Protein AF-M5G9A2-F1 (afdb_monomer_lite)

Secondary structure (DSSP, 8-state):
------PPP------TT-----B-SSTT--PBPSSTT-SS-TTSGGGGGB-SSTT--SB-

Radius of gyration: 19.21 Å; chains: 1; bounding box: 47×29×48 Å

Structure (mmCIF, N/CA/C/O backbone):
data_AF-M5G9A2-F1
#
_entry.id   AF-M5G9A2-F1
#
loop_
_atom_site.group_PDB
_atom_site.id
_atom_site.type_symbol
_atom_site.label_atom_id
_atom_site.label_alt_id
_atom_site.label_comp_id
_atom_site.label_asym_id
_atom_site.label_entity_id
_atom_site.label_seq_id
_atom_site.pdbx_PDB_ins_code
_atom_site.Cartn_x
_atom_site.Cartn_y
_atom_site.Cartn_z
_atom_site.occupancy
_atom_site.B_iso_or_equiv
_atom_site.auth_seq_id
_atom_site.auth_comp_id
_atom_site.auth_asym_id
_atom_site.auth_atom_id
_atom_site.pdbx_PDB_model_num
ATOM 1 N N . HIS A 1 1 ? 35.886 -11.882 -36.673 1.00 44.84 1 HIS A N 1
ATOM 2 C CA . HIS A 1 1 ? 34.975 -10.733 -36.525 1.00 44.84 1 HIS A CA 1
ATOM 3 C C . HIS A 1 1 ? 34.004 -11.052 -35.401 1.00 44.84 1 HIS A C 1
ATOM 5 O O . HIS A 1 1 ? 33.019 -11.735 -35.631 1.00 44.84 1 HIS A O 1
ATOM 11 N N . THR A 1 2 ? 34.365 -10.700 -34.170 1.00 51.16 2 THR A N 1
ATOM 12 C CA . THR A 1 2 ? 33.519 -10.891 -32.986 1.00 51.16 2 THR A CA 1
ATOM 13 C C . THR A 1 2 ? 32.591 -9.689 -32.868 1.00 51.16 2 THR A C 1
ATOM 15 O O . THR A 1 2 ? 33.066 -8.562 -32.744 1.00 51.16 2 THR A O 1
ATOM 18 N N . ASP A 1 3 ? 31.293 -9.944 -32.988 1.00 61.38 3 ASP A N 1
ATOM 19 C CA . ASP A 1 3 ? 30.218 -8.967 -32.842 1.00 61.38 3 ASP A CA 1
ATOM 20 C C . ASP A 1 3 ? 30.168 -8.475 -31.387 1.00 61.38 3 ASP A C 1
ATOM 22 O O . ASP A 1 3 ? 29.877 -9.233 -30.462 1.00 61.38 3 ASP A O 1
ATOM 26 N N . SER A 1 4 ? 30.542 -7.213 -31.174 1.00 69.62 4 SER A N 1
ATOM 27 C CA . SER A 1 4 ? 30.389 -6.534 -29.889 1.00 69.62 4 SER A CA 1
ATOM 28 C C . SER A 1 4 ? 28.932 -6.106 -29.732 1.00 69.62 4 SER A C 1
ATOM 30 O O . SER A 1 4 ? 28.571 -4.988 -30.100 1.00 69.62 4 SER A O 1
ATOM 32 N N . LEU A 1 5 ? 28.096 -6.975 -29.164 1.00 72.44 5 LEU A N 1
ATOM 33 C CA . LEU A 1 5 ? 26.747 -6.605 -28.745 1.00 72.44 5 LEU A CA 1
ATOM 34 C C . LEU A 1 5 ? 26.840 -5.662 -27.533 1.00 72.44 5 LEU A C 1
ATOM 36 O O . LEU A 1 5 ? 27.078 -6.087 -26.402 1.00 72.44 5 LEU A O 1
ATOM 40 N N . SER A 1 6 ? 26.697 -4.360 -27.777 1.00 73.19 6 SER A N 1
ATOM 41 C CA . SER A 1 6 ? 26.672 -3.344 -26.724 1.00 73.19 6 SER A CA 1
ATOM 42 C C . SER A 1 6 ? 25.330 -3.399 -25.991 1.00 73.19 6 SER A C 1
ATOM 44 O O . SER A 1 6 ? 24.304 -2.985 -26.525 1.00 73.19 6 SER A O 1
ATOM 46 N N . ALA A 1 7 ? 25.326 -3.938 -24.772 1.00 73.50 7 ALA A N 1
ATOM 47 C CA . ALA A 1 7 ? 24.162 -3.903 -23.894 1.00 73.50 7 ALA A CA 1
ATOM 48 C C . ALA A 1 7 ? 24.183 -2.614 -23.062 1.00 73.50 7 ALA A C 1
ATOM 50 O O . ALA A 1 7 ? 25.099 -2.385 -22.270 1.00 73.50 7 ALA A O 1
ATOM 51 N N . THR A 1 8 ? 23.171 -1.766 -23.235 1.00 75.94 8 THR A N 1
ATOM 52 C CA . THR A 1 8 ? 22.991 -0.563 -22.416 1.00 75.94 8 THR A CA 1
ATOM 53 C C . THR A 1 8 ? 22.247 -0.933 -21.136 1.00 75.94 8 THR A C 1
ATOM 55 O O . THR A 1 8 ? 21.107 -1.389 -21.180 1.00 75.94 8 THR A O 1
ATOM 58 N N . ILE A 1 9 ? 22.890 -0.745 -19.985 1.00 76.25 9 ILE A N 1
ATOM 59 C CA . ILE A 1 9 ? 22.285 -0.999 -18.675 1.00 76.25 9 ILE A CA 1
ATOM 60 C C . ILE A 1 9 ? 21.767 0.335 -18.138 1.00 76.25 9 ILE A C 1
ATOM 62 O O . ILE A 1 9 ? 22.538 1.275 -17.955 1.00 76.25 9 ILE A O 1
ATOM 66 N N . HIS A 1 10 ? 20.461 0.422 -17.896 1.00 75.50 10 HIS A N 1
ATOM 67 C CA . HIS A 1 10 ? 19.837 1.588 -17.276 1.00 75.50 10 HIS A CA 1
ATOM 68 C C . HIS A 1 10 ? 19.638 1.292 -15.789 1.00 75.50 10 HIS A C 1
ATOM 70 O O . HIS A 1 10 ? 18.844 0.425 -15.429 1.00 75.50 10 HIS A O 1
ATOM 76 N N . ALA A 1 11 ? 20.374 1.993 -14.928 1.00 72.81 11 ALA A N 1
ATOM 77 C CA . ALA A 1 11 ? 20.192 1.928 -13.484 1.00 72.81 11 ALA A CA 1
ATOM 78 C C . ALA A 1 11 ? 19.310 3.096 -13.027 1.00 72.81 11 ALA A C 1
ATOM 80 O O . ALA A 1 11 ? 19.606 4.255 -13.317 1.00 72.81 11 ALA A O 1
ATOM 81 N N . THR A 1 12 ? 18.236 2.796 -12.300 1.00 74.19 12 THR A N 1
ATOM 82 C CA . THR A 1 12 ? 17.384 3.802 -11.657 1.00 74.19 12 THR A CA 1
ATOM 83 C C . THR A 1 12 ? 17.667 3.797 -10.160 1.00 74.19 12 THR A C 1
ATOM 85 O O . THR A 1 12 ? 17.544 2.763 -9.510 1.00 74.19 12 THR A O 1
ATOM 88 N N . ILE A 1 13 ? 18.049 4.952 -9.612 1.00 68.88 13 ILE A N 1
ATOM 89 C CA . ILE A 1 13 ? 18.138 5.171 -8.166 1.00 68.88 13 ILE A CA 1
ATOM 90 C C . ILE A 1 13 ? 16.773 5.693 -7.718 1.00 68.88 13 ILE A C 1
ATOM 92 O O . ILE A 1 13 ? 16.399 6.810 -8.067 1.00 68.88 13 ILE A O 1
ATOM 96 N N . THR A 1 14 ? 16.020 4.890 -6.974 1.00 68.88 14 THR A N 1
ATOM 97 C CA . THR A 1 14 ? 14.856 5.381 -6.228 1.00 68.88 14 THR A CA 1
ATOM 98 C C . THR A 1 14 ? 15.357 5.911 -4.892 1.00 68.88 14 THR A C 1
ATOM 100 O O . THR A 1 14 ? 16.055 5.190 -4.173 1.00 68.88 14 THR A O 1
ATOM 103 N N . ASP A 1 15 ? 15.021 7.146 -4.533 1.00 59.16 15 ASP A N 1
ATOM 104 C CA . ASP A 1 15 ? 15.155 7.579 -3.153 1.00 59.16 15 ASP A CA 1
ATOM 105 C C . ASP A 1 15 ? 14.265 6.663 -2.308 1.00 59.16 15 ASP A C 1
ATOM 107 O O . ASP A 1 15 ? 13.057 6.564 -2.509 1.00 59.16 15 ASP A O 1
ATOM 111 N N . GLY A 1 16 ? 14.842 5.953 -1.341 1.00 52.50 16 GLY A N 1
ATOM 112 C CA . GLY A 1 16 ? 14.072 5.134 -0.395 1.00 52.50 16 GLY A CA 1
ATOM 113 C C . GLY A 1 16 ? 13.053 5.938 0.433 1.00 52.50 16 GLY A C 1
ATOM 114 O O . GLY A 1 16 ? 12.448 5.390 1.339 1.00 52.50 16 GLY A O 1
ATOM 115 N N . VAL A 1 17 ? 12.863 7.228 0.136 1.00 53.19 17 VAL A N 1
ATOM 116 C CA . VAL A 1 17 ? 11.809 8.133 0.607 1.00 53.19 17 VAL A CA 1
ATOM 117 C C . VAL A 1 17 ? 10.466 7.883 -0.097 1.00 53.19 17 VAL A C 1
ATOM 119 O O . VAL A 1 17 ? 9.456 8.473 0.263 1.00 53.19 17 VAL A O 1
ATOM 122 N N . ALA A 1 18 ? 10.380 6.884 -0.973 1.00 49.62 18 ALA A N 1
ATOM 123 C CA . ALA A 1 18 ? 9.142 6.138 -1.164 1.00 49.62 18 ALA A CA 1
ATOM 124 C C . ALA A 1 18 ? 8.983 4.998 -0.132 1.00 49.62 18 ALA A C 1
ATOM 126 O O . ALA A 1 18 ? 8.473 3.931 -0.471 1.00 49.62 18 ALA A O 1
ATOM 127 N N . ILE A 1 19 ? 9.305 5.214 1.155 1.00 57.09 19 ILE A N 1
ATOM 128 C CA . ILE A 1 19 ? 8.482 4.598 2.214 1.00 57.09 19 ILE A CA 1
ATOM 129 C C . ILE A 1 19 ? 7.144 5.334 2.151 1.00 57.09 19 ILE A C 1
ATOM 131 O O . ILE A 1 19 ? 6.857 6.222 2.952 1.00 57.09 19 ILE A O 1
ATOM 135 N N . GLY A 1 20 ? 6.387 5.055 1.085 1.00 58.47 20 GLY A N 1
ATOM 136 C CA . GLY A 1 20 ? 5.086 5.643 0.844 1.00 58.47 20 GLY A CA 1
ATOM 137 C C . GLY A 1 20 ? 4.268 5.481 2.109 1.00 58.47 20 GLY A C 1
ATOM 138 O O . GLY A 1 20 ? 4.350 4.442 2.767 1.00 58.47 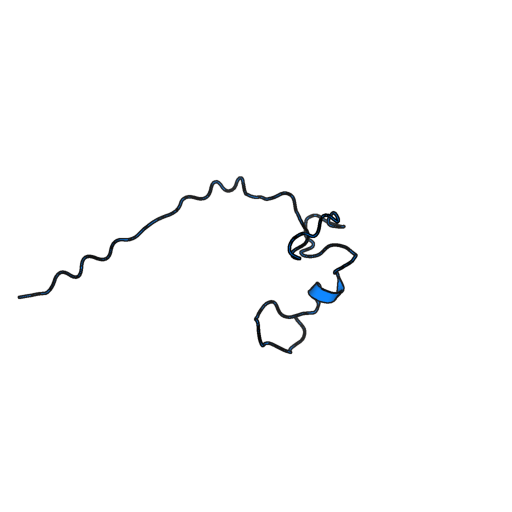20 GLY A O 1
ATOM 139 N N . HIS A 1 21 ? 3.532 6.532 2.469 1.00 67.94 21 HIS A N 1
ATOM 140 C CA . HIS A 1 21 ? 2.539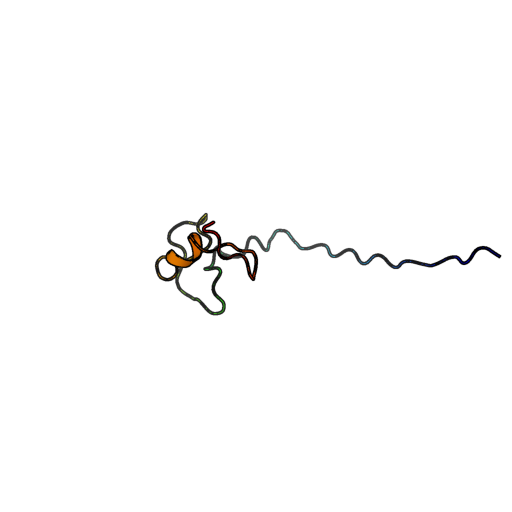 6.462 3.529 1.00 67.94 21 HIS A CA 1
ATOM 141 C C . HIS A 1 21 ? 1.836 5.102 3.425 1.00 67.94 21 HIS A C 1
ATOM 143 O O . HIS A 1 21 ? 1.343 4.799 2.336 1.00 67.94 21 HIS A O 1
ATOM 149 N N . PRO A 1 22 ? 1.887 4.246 4.460 1.00 77.94 22 PRO A N 1
ATOM 150 C CA . PRO A 1 22 ? 1.328 2.911 4.369 1.00 77.94 22 PRO A CA 1
ATOM 151 C C . PRO A 1 22 ? -0.138 3.019 3.930 1.00 77.94 22 PRO A C 1
ATOM 153 O O . PRO A 1 22 ? -0.987 3.520 4.669 1.00 77.94 22 PRO A O 1
ATOM 156 N N . CYS A 1 23 ? -0.411 2.602 2.698 1.00 86.06 23 CYS A N 1
ATOM 157 C CA . CYS A 1 23 ? -1.708 2.715 2.044 1.00 86.06 23 CYS A CA 1
ATOM 158 C C . CYS A 1 23 ? -2.224 1.321 1.711 1.00 86.06 23 CYS A C 1
ATOM 160 O O . CYS A 1 23 ? -1.460 0.369 1.559 1.00 86.06 23 CYS A O 1
ATOM 162 N N . CYS A 1 24 ? -3.539 1.206 1.566 1.00 90.38 24 CYS A N 1
ATOM 163 C CA . CYS A 1 24 ? -4.150 -0.030 1.103 1.00 90.38 24 CYS A CA 1
ATOM 164 C C . CYS A 1 24 ? -3.620 -0.409 -0.289 1.00 90.38 24 CYS A C 1
ATOM 166 O O . CYS A 1 24 ? -3.613 0.423 -1.194 1.00 90.38 24 CYS A O 1
ATOM 168 N N . GLY A 1 25 ? -3.280 -1.683 -0.496 1.00 87.56 25 GLY A N 1
ATOM 169 C CA . GLY A 1 25 ? -2.841 -2.230 -1.786 1.00 87.56 25 GLY A CA 1
ATOM 170 C C . GLY A 1 25 ? -3.918 -2.276 -2.882 1.00 87.56 25 GLY A C 1
ATOM 171 O O . GLY A 1 25 ? -3.670 -2.810 -3.958 1.00 87.56 25 GLY A O 1
ATOM 172 N N . VAL A 1 26 ? -5.111 -1.726 -2.629 1.00 88.88 26 VAL A N 1
ATOM 173 C CA . VAL A 1 26 ? -6.190 -1.599 -3.619 1.00 88.88 26 VAL A CA 1
ATOM 174 C C . VAL A 1 26 ? -6.091 -0.228 -4.268 1.00 88.88 26 VAL A C 1
ATOM 176 O O . VAL A 1 26 ? -6.059 0.794 -3.582 1.00 88.88 26 VAL A O 1
ATOM 179 N N . HIS A 1 27 ? -6.067 -0.207 -5.599 1.00 87.38 27 HIS A N 1
ATOM 180 C CA . HIS A 1 27 ? -5.987 1.027 -6.370 1.00 87.38 27 HIS A CA 1
ATOM 181 C C . HIS A 1 27 ? -7.124 1.995 -6.001 1.00 87.38 27 HIS A C 1
ATOM 183 O O . HIS A 1 27 ? -8.283 1.591 -5.923 1.00 87.38 27 HIS A O 1
ATOM 189 N N . ASN A 1 28 ? -6.790 3.275 -5.794 1.00 85.94 28 ASN A N 1
ATOM 190 C CA . ASN A 1 28 ? -7.732 4.343 -5.425 1.00 85.94 28 ASN A CA 1
ATOM 191 C C . ASN A 1 28 ? -8.467 4.136 -4.078 1.00 85.94 28 ASN A C 1
ATOM 193 O O . ASN A 1 28 ? -9.496 4.762 -3.814 1.00 85.94 28 ASN A O 1
ATOM 197 N N . CYS A 1 29 ? -7.954 3.263 -3.205 1.00 90.06 29 CYS A N 1
ATOM 198 C CA . CYS A 1 29 ? -8.450 3.140 -1.840 1.00 90.06 29 CYS A CA 1
ATOM 199 C C . CYS A 1 29 ? -7.841 4.235 -0.953 1.00 90.06 29 CYS A C 1
ATOM 201 O O . CYS A 1 29 ? -6.626 4.303 -0.779 1.00 90.06 29 CYS A O 1
ATOM 203 N N . HIS A 1 30 ? -8.699 5.064 -0.358 1.00 90.19 30 HIS A N 1
ATOM 204 C CA . HIS A 1 30 ? -8.304 6.146 0.554 1.00 90.19 30 HIS A CA 1
ATOM 205 C C . HIS A 1 30 ? -8.455 5.772 2.037 1.00 90.19 30 HIS A C 1
ATOM 207 O O . HIS A 1 30 ? -8.180 6.590 2.914 1.00 90.19 30 HIS A O 1
ATOM 213 N N . THR A 1 31 ? -8.918 4.554 2.334 1.00 90.50 31 THR A N 1
ATOM 214 C CA . THR A 1 31 ? -9.099 4.084 3.709 1.00 90.50 31 THR A CA 1
ATOM 215 C C . THR A 1 31 ? -7.727 3.828 4.344 1.00 90.50 31 THR A C 1
ATOM 217 O O . THR A 1 31 ? -6.939 3.065 3.773 1.00 90.50 31 THR A O 1
ATOM 220 N N . PRO A 1 32 ? -7.430 4.416 5.519 1.00 88.56 32 PRO A N 1
ATOM 221 C CA . PRO A 1 32 ? -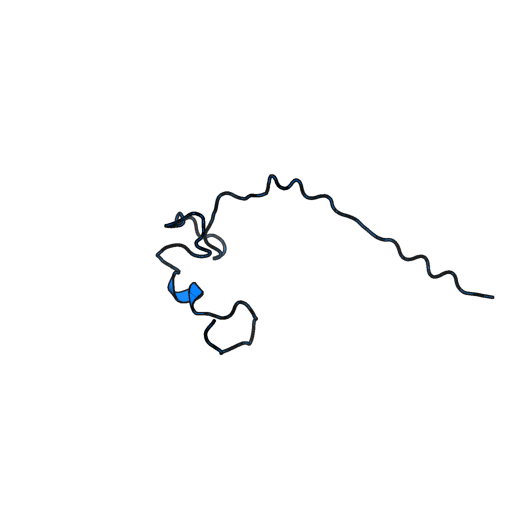6.149 4.219 6.183 1.00 88.56 32 PRO A CA 1
ATOM 222 C C . PRO A 1 32 ? -5.970 2.759 6.606 1.00 88.56 32 PRO A C 1
ATOM 224 O O . PRO A 1 32 ? -6.933 2.045 6.908 1.00 88.56 32 PRO A O 1
ATOM 227 N N . LEU A 1 33 ? -4.719 2.309 6.643 1.00 89.62 33 LEU A N 1
ATOM 228 C CA . LEU A 1 33 ? -4.397 0.995 7.179 1.00 89.62 33 LEU A CA 1
ATOM 229 C C . LEU A 1 33 ? -4.635 0.960 8.689 1.00 89.62 33 LEU A C 1
ATOM 231 O O . LEU A 1 33 ? -4.336 1.914 9.404 1.00 89.62 33 LEU A O 1
ATOM 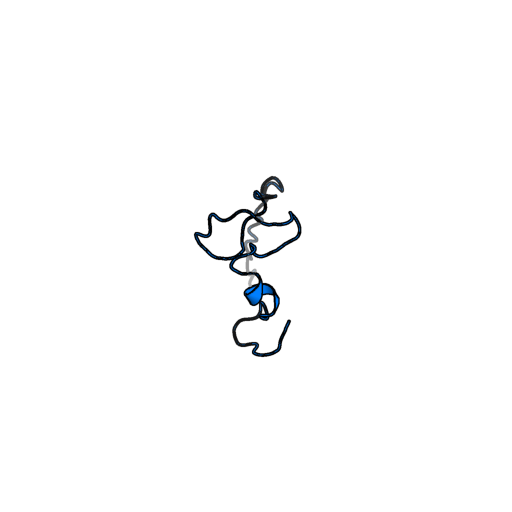235 N N . THR A 1 34 ? -5.127 -0.174 9.184 1.00 90.12 34 THR A N 1
ATOM 236 C CA . THR A 1 34 ? -5.293 -0.397 10.629 1.00 90.12 34 THR A CA 1
ATOM 237 C C . THR A 1 34 ? -3.945 -0.421 11.347 1.00 90.12 34 THR A C 1
ATOM 239 O O . THR A 1 34 ? -3.824 0.084 12.458 1.00 90.12 34 THR A O 1
ATOM 242 N N . PHE A 1 35 ? -2.925 -0.976 10.692 1.00 87.00 35 PHE A N 1
ATOM 243 C CA . PHE A 1 35 ? -1.549 -1.000 11.168 1.00 87.00 35 PHE A CA 1
ATOM 244 C C . PHE A 1 35 ? -0.600 -0.721 10.009 1.00 87.00 35 PHE A C 1
ATOM 246 O O . PHE A 1 35 ? -0.873 -1.105 8.875 1.00 87.00 35 PHE A O 1
ATOM 253 N N . THR A 1 36 ? 0.551 -0.121 10.301 1.00 83.56 36 THR A N 1
ATOM 254 C CA . THR A 1 36 ? 1.577 0.212 9.298 1.00 83.56 36 THR A CA 1
ATOM 255 C C . THR A 1 36 ? 2.164 -1.006 8.581 1.00 83.56 36 THR A C 1
ATOM 257 O O . THR A 1 36 ? 2.748 -0.848 7.517 1.00 83.56 36 THR A O 1
ATOM 260 N N . HIS A 1 37 ? 2.009 -2.208 9.147 1.00 84.62 37 HIS A N 1
ATOM 261 C CA . HIS A 1 37 ? 2.460 -3.467 8.550 1.00 84.62 37 HIS A CA 1
ATOM 262 C C . HIS A 1 37 ? 1.391 -4.163 7.691 1.00 84.62 37 HIS A C 1
ATOM 264 O O . HIS A 1 37 ? 1.697 -5.161 7.044 1.00 84.62 37 HIS A O 1
ATOM 270 N N . ASN A 1 38 ? 0.138 -3.692 7.696 1.00 86.69 38 ASN A N 1
ATOM 271 C CA . ASN A 1 38 ? -0.918 -4.319 6.904 1.00 86.69 38 ASN A CA 1
ATOM 272 C C . ASN A 1 38 ? -0.767 -3.947 5.429 1.00 86.69 38 ASN A C 1
ATOM 274 O O . ASN A 1 38 ? -0.543 -2.791 5.096 1.00 86.69 38 ASN A O 1
ATOM 278 N N . HIS A 1 39 ? -0.974 -4.903 4.528 1.00 87.88 39 HIS A N 1
ATOM 279 C CA . HIS A 1 39 ? -0.987 -4.612 3.091 1.00 87.88 39 HIS A CA 1
ATOM 280 C C . HIS A 1 39 ? -2.343 -4.050 2.630 1.00 87.88 39 HIS A C 1
ATOM 282 O O . HIS A 1 39 ? -2.430 -3.353 1.622 1.00 87.88 39 HIS A O 1
ATOM 288 N N . PHE A 1 40 ? -3.413 -4.331 3.379 1.00 91.62 40 PHE A N 1
ATOM 289 C CA . PHE A 1 40 ? -4.784 -3.939 3.063 1.00 91.62 40 PHE A CA 1
ATOM 290 C C . PHE A 1 40 ? -5.463 -3.266 4.262 1.00 91.62 40 PHE A C 1
ATOM 292 O O . PHE A 1 40 ? -5.168 -3.571 5.421 1.00 91.62 40 PHE A O 1
ATOM 299 N N . CYS A 1 41 ? -6.374 -2.328 3.991 1.00 93.12 41 CYS A N 1
ATOM 300 C CA . CYS A 1 41 ? -7.190 -1.701 5.030 1.00 93.12 41 CYS A CA 1
ATOM 301 C C . CYS A 1 41 ? -8.242 -2.685 5.571 1.00 93.12 41 CYS A C 1
ATOM 303 O O . CYS A 1 41 ? -8.453 -3.760 5.011 1.00 93.12 41 CYS A O 1
ATOM 305 N N . SER A 1 42 ? -8.953 -2.304 6.633 1.00 94.00 42 SER A N 1
ATOM 306 C CA . SER A 1 42 ? -9.997 -3.144 7.243 1.00 94.00 42 SER A CA 1
ATOM 307 C C . SER A 1 42 ? -11.133 -3.536 6.288 1.00 94.00 42 SER A C 1
ATOM 309 O O . SER A 1 42 ? -11.785 -4.548 6.512 1.00 94.00 42 SER A O 1
ATOM 311 N N . GLN A 1 43 ? -11.364 -2.766 5.220 1.00 94.81 43 GLN A N 1
ATOM 312 C CA . GLN A 1 43 ? -12.379 -3.063 4.200 1.00 94.81 43 GLN A CA 1
ATOM 313 C C . GLN A 1 43 ? -11.925 -4.091 3.156 1.00 94.81 43 GLN A C 1
ATOM 315 O O . GLN A 1 43 ? -12.768 -4.614 2.442 1.00 94.81 43 GLN A O 1
ATOM 320 N N . HIS A 1 44 ? -10.619 -4.347 3.054 1.00 93.44 44 HIS A N 1
ATOM 321 C CA . HIS A 1 44 ? -10.018 -5.252 2.070 1.00 93.44 44 HIS A CA 1
ATOM 322 C C . HIS A 1 44 ? -9.169 -6.337 2.746 1.00 93.44 44 HIS A C 1
ATOM 324 O O . HIS A 1 44 ? -8.232 -6.876 2.157 1.00 93.44 44 HIS A O 1
ATOM 330 N N . GLN A 1 45 ? -9.449 -6.636 4.014 1.00 91.00 45 GLN A N 1
ATOM 331 C CA . GLN A 1 45 ? -8.686 -7.600 4.804 1.00 91.00 45 GLN A CA 1
ATOM 332 C C . GLN A 1 45 ? -8.789 -9.026 4.237 1.00 91.00 45 GLN A C 1
ATOM 334 O O . GLN A 1 45 ? -7.865 -9.826 4.364 1.00 91.00 45 GLN A O 1
ATOM 339 N N . ASP A 1 46 ? -9.888 -9.320 3.559 1.00 89.19 46 ASP A N 1
ATOM 340 C CA . ASP A 1 46 ? -10.151 -10.519 2.770 1.00 89.19 46 ASP A CA 1
ATOM 341 C C . ASP A 1 46 ? -9.134 -10.736 1.634 1.00 89.19 46 ASP A C 1
ATOM 343 O O . ASP A 1 46 ? -8.772 -11.882 1.357 1.00 89.19 46 ASP A O 1
ATOM 347 N N . LEU A 1 47 ? -8.568 -9.669 1.054 1.00 88.19 47 LEU A N 1
ATOM 348 C CA . LEU A 1 47 ? -7.501 -9.777 0.047 1.00 88.19 47 LEU A CA 1
ATOM 349 C C . LEU A 1 47 ? -6.184 -10.295 0.630 1.00 88.19 47 LEU A C 1
ATOM 351 O O . LEU A 1 47 ? -5.347 -10.814 -0.104 1.00 88.19 47 LEU A O 1
ATOM 355 N N . ASN A 1 48 ? -6.013 -10.226 1.951 1.00 86.50 48 ASN A N 1
ATOM 356 C CA . ASN A 1 48 ? -4.837 -10.766 2.626 1.00 86.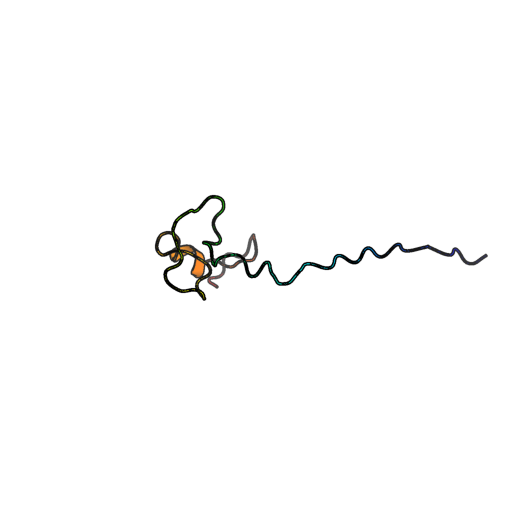50 48 ASN A CA 1
ATOM 357 C C . ASN A 1 48 ? -4.790 -12.306 2.587 1.00 86.50 48 ASN A C 1
ATOM 359 O O . ASN A 1 48 ? -3.741 -12.888 2.838 1.00 86.50 48 ASN A O 1
ATOM 363 N N . ALA A 1 49 ? -5.914 -12.964 2.279 1.00 86.50 49 ALA A N 1
ATOM 364 C CA . ALA A 1 49 ? -5.991 -14.411 2.072 1.00 86.50 49 ALA A CA 1
ATOM 365 C C . ALA A 1 49 ? -5.791 -14.826 0.599 1.00 86.50 49 ALA A C 1
ATOM 367 O O . ALA A 1 49 ? -5.753 -16.023 0.294 1.00 86.50 49 ALA A O 1
ATOM 368 N N . VAL A 1 50 ? -5.697 -13.858 -0.320 1.00 85.12 50 VAL A N 1
ATOM 369 C CA . VAL A 1 50 ? -5.546 -14.091 -1.759 1.00 85.12 50 VAL A CA 1
ATOM 370 C C . VAL A 1 50 ? -4.065 -14.084 -2.118 1.00 85.12 50 VAL A C 1
ATOM 372 O O . VAL A 1 50 ? -3.313 -13.199 -1.714 1.00 85.12 50 VAL A O 1
ATOM 375 N N . CYS A 1 51 ? -3.631 -15.072 -2.898 1.00 83.12 51 CYS A N 1
ATOM 376 C CA . CYS A 1 51 ? -2.258 -15.119 -3.379 1.00 83.12 51 CYS A CA 1
ATOM 377 C C . CYS A 1 51 ? -1.949 -13.904 -4.271 1.00 83.12 51 CYS A C 1
ATOM 379 O O . CYS A 1 51 ? -2.699 -13.592 -5.194 1.00 83.12 51 CYS A O 1
ATOM 381 N N . ALA A 1 52 ? -0.802 -13.258 -4.040 1.00 81.12 52 ALA A N 1
ATOM 382 C CA . ALA A 1 52 ? -0.336 -12.131 -4.853 1.00 81.12 52 ALA A CA 1
ATOM 383 C C . ALA A 1 52 ? 0.003 -12.523 -6.308 1.00 81.12 52 ALA A C 1
ATOM 385 O O . ALA A 1 52 ? 0.163 -11.657 -7.167 1.00 81.12 52 ALA A O 1
ATOM 386 N N . VAL A 1 53 ? 0.125 -13.823 -6.596 1.00 82.69 53 VAL A N 1
ATOM 387 C CA . VAL A 1 53 ? 0.398 -14.343 -7.938 1.00 82.69 53 VAL A CA 1
ATOM 388 C C . VAL A 1 53 ? -0.906 -14.435 -8.725 1.00 82.69 53 VAL A C 1
ATOM 390 O O . VAL A 1 53 ? -1.785 -15.238 -8.412 1.00 82.69 53 VAL A O 1
ATOM 393 N N . THR A 1 54 ? -1.019 -13.650 -9.795 1.00 79.50 54 THR A N 1
ATOM 394 C CA . THR A 1 54 ? -2.154 -13.725 -10.722 1.00 79.50 54 THR A CA 1
ATOM 395 C C . THR A 1 54 ? -2.290 -15.140 -11.295 1.00 79.50 54 THR A C 1
ATOM 397 O O . THR A 1 54 ? -1.336 -15.689 -11.838 1.00 79.50 54 THR A O 1
ATOM 400 N N . GLY A 1 55 ? -3.477 -15.741 -11.167 1.00 79.69 55 GLY A N 1
ATOM 401 C CA . GLY A 1 55 ? -3.742 -17.121 -11.599 1.00 79.69 55 GLY A CA 1
ATOM 402 C C . GLY A 1 55 ? -3.406 -18.196 -10.558 1.00 79.69 55 GLY A C 1
ATOM 403 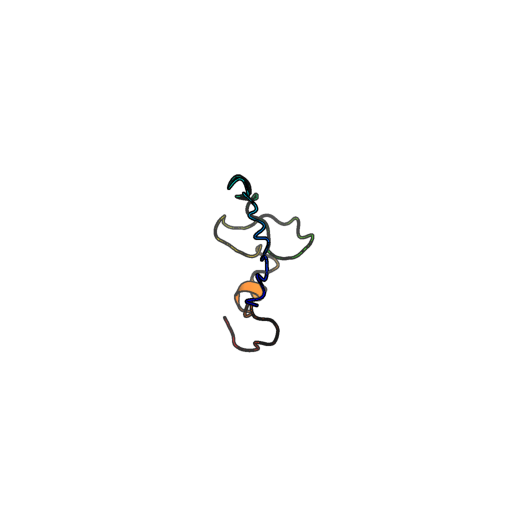O O . GLY A 1 55 ? -3.676 -19.372 -10.795 1.00 79.69 55 GLY A O 1
ATOM 404 N N . CYS A 1 56 ? -2.882 -17.825 -9.385 1.00 80.75 56 CYS A N 1
ATOM 405 C CA . CYS A 1 56 ? -2.790 -18.731 -8.246 1.00 80.75 56 CYS A CA 1
ATOM 406 C C . CYS A 1 56 ? -4.101 -18.707 -7.453 1.00 80.75 56 CYS A C 1
ATOM 408 O O . CYS A 1 56 ? -4.520 -17.672 -6.946 1.00 80.75 56 CYS A O 1
ATOM 410 N N . HIS A 1 57 ? -4.758 -19.862 -7.357 1.00 77.38 57 HIS A N 1
ATOM 411 C CA . HIS A 1 57 ? -6.027 -20.022 -6.634 1.00 77.38 57 HIS A CA 1
ATOM 412 C C . HIS A 1 57 ? -5.821 -20.668 -5.255 1.00 77.38 57 HIS A C 1
ATOM 414 O O . HIS A 1 57 ? -6.781 -21.035 -4.576 1.00 77.38 57 HIS A O 1
ATOM 420 N N . LEU A 1 58 ? -4.563 -20.850 -4.852 1.00 74.88 58 LEU A N 1
ATOM 421 C CA . LEU A 1 58 ? -4.217 -21.301 -3.515 1.00 74.88 58 LEU A CA 1
ATOM 422 C C . LEU A 1 58 ? -4.383 -20.131 -2.546 1.00 74.88 58 LEU A C 1
ATOM 424 O O . LEU A 1 58 ? -4.132 -18.976 -2.896 1.00 74.88 58 LEU A O 1
ATOM 428 N N . LYS A 1 59 ? -4.815 -20.439 -1.325 1.00 71.69 59 LYS A N 1
ATOM 429 C CA . LYS A 1 59 ? -4.809 -19.455 -0.242 1.00 71.69 59 LYS A CA 1
ATOM 430 C C . LYS A 1 59 ? -3.358 -19.087 0.080 1.00 71.69 59 LYS A C 1
ATOM 432 O O . LYS A 1 59 ? -2.503 -19.975 0.047 1.00 71.69 59 LYS A O 1
ATOM 437 N N . ALA A 1 60 ? -3.118 -17.796 0.312 1.00 66.31 60 ALA A N 1
ATOM 438 C CA . ALA A 1 60 ? -1.809 -17.267 0.699 1.00 66.31 60 ALA A CA 1
ATOM 439 C C . ALA A 1 60 ? -1.359 -17.787 2.071 1.00 66.31 60 ALA A C 1
ATOM 441 O O . ALA A 1 60 ? -2.244 -18.051 2.922 1.00 66.31 60 ALA A O 1
#

Foldseek 3Di:
DDDDPDDDDDDDDDDPVVCPQQAACDPPDPAHAPDSPDNHRPVVVVCQQPDPDPPDPHGD

Sequence (60 aa):
HTDSLSATIHATITDGVAIGHPCCGVHNCHTPLTFTHNHFCSQHQDLNAVCAVTGCHLKA

pLDDT: mean 78.34, std 12.65, range [44.84, 94.81]

InterPro domains:
  IPR040898 CxC6 like cysteine cluster associated with KDZ [PF18721] (13-58)

Organism: Dacryopinax primogenitus (strain DJM 731) (NCBI:txid1858805)